Protein AF-A0A7V1KZX3-F1 (afdb_monomer_lite)

Foldseek 3Di:
DCQQVQADPVVRHGNVPDDPVVNCCPPPVNVVVVVVVVVVVVVVVVVD

pLDDT: mean 90.16, std 6.58, range [62.22, 97.5]

Radius of gyration: 15.12 Å; chains: 1; bounding box: 30×20×40 Å

Structure (mmCIF, N/CA/C/O backbone):
data_AF-A0A7V1KZX3-F1
#
_entry.id   AF-A0A7V1KZX3-F1
#
loop_
_atom_site.group_PDB
_atom_site.id
_atom_site.type_symbol
_atom_site.label_atom_id
_atom_site.label_alt_id
_atom_site.label_comp_id
_atom_site.label_asym_id
_atom_site.label_entity_id
_atom_site.label_seq_id
_atom_site.pdbx_PDB_ins_code
_atom_site.Cartn_x
_atom_site.Cartn_y
_atom_site.Cartn_z
_atom_site.occupancy
_atom_site.B_iso_or_equiv
_atom_site.auth_seq_id
_atom_site.auth_comp_id
_atom_site.auth_asym_id
_atom_site.auth_atom_id
_atom_site.pdbx_PDB_model_num
ATOM 1 N N . GLY A 1 1 ? 7.827 -14.129 -6.907 1.00 84.50 1 GLY A N 1
ATOM 2 C CA . GLY A 1 1 ? 6.482 -13.513 -6.953 1.00 84.50 1 GLY A CA 1
ATOM 3 C C . GLY A 1 1 ? 6.320 -12.727 -8.240 1.00 84.50 1 GLY A C 1
ATOM 4 O O . GLY A 1 1 ? 7.278 -12.656 -8.996 1.00 84.50 1 GLY A O 1
ATOM 5 N N . TYR A 1 2 ? 5.153 -12.129 -8.483 1.00 89.12 2 TYR A N 1
ATOM 6 C CA . TYR A 1 2 ? 4.863 -11.384 -9.723 1.00 89.12 2 TYR A CA 1
ATOM 7 C C . TYR A 1 2 ? 5.516 -9.993 -9.797 1.00 89.12 2 TYR A C 1
ATOM 9 O O . TYR A 1 2 ? 5.425 -9.305 -10.810 1.00 89.12 2 TYR A O 1
ATOM 17 N N . ASP A 1 3 ? 6.216 -9.580 -8.742 1.00 86.69 3 ASP A N 1
ATOM 18 C CA . ASP A 1 3 ? 6.821 -8.256 -8.659 1.00 86.69 3 ASP A CA 1
ATOM 19 C C . ASP A 1 3 ? 7.753 -7.874 -9.834 1.00 86.69 3 ASP A C 1
ATOM 21 O O . ASP A 1 3 ? 7.710 -6.714 -10.263 1.00 86.69 3 ASP A O 1
ATOM 25 N N . PRO A 1 4 ? 8.577 -8.792 -10.390 1.00 92.56 4 PRO A N 1
ATOM 26 C CA . PRO A 1 4 ? 9.454 -8.480 -11.518 1.00 92.56 4 PRO A CA 1
ATOM 27 C C . PRO A 1 4 ? 8.722 -8.247 -12.840 1.00 92.56 4 PRO A C 1
ATOM 29 O O . PRO A 1 4 ? 9.315 -7.650 -13.729 1.00 92.56 4 PRO A O 1
ATOM 32 N N . VAL A 1 5 ? 7.467 -8.688 -12.975 1.00 92.81 5 VAL A N 1
ATOM 33 C CA . VAL A 1 5 ? 6.674 -8.552 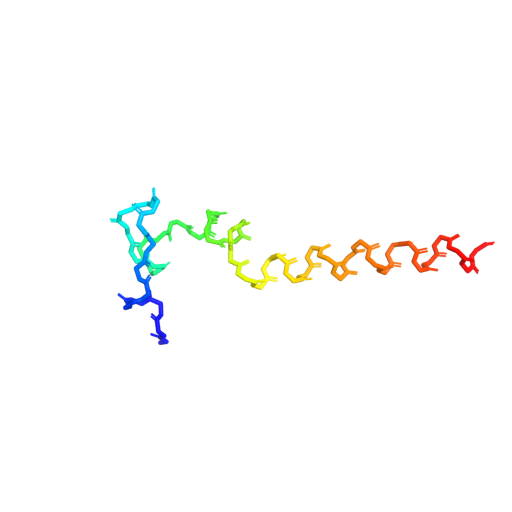-14.213 1.00 92.81 5 VAL A CA 1
ATOM 34 C C . VAL A 1 5 ? 5.579 -7.489 -14.107 1.00 92.81 5 VAL A C 1
ATOM 36 O O . VAL A 1 5 ? 5.048 -7.042 -15.119 1.00 92.81 5 VAL A O 1
ATOM 39 N N . PHE A 1 6 ? 5.256 -7.029 -12.895 1.00 90.69 6 PHE A N 1
ATOM 40 C CA . PHE A 1 6 ? 4.265 -5.975 -12.684 1.00 90.69 6 PHE A CA 1
ATOM 41 C C . PHE A 1 6 ? 4.877 -4.591 -12.935 1.00 90.69 6 PHE A C 1
ATOM 43 O O . PHE A 1 6 ? 5.532 -4.016 -12.057 1.00 90.69 6 PHE A O 1
ATOM 50 N N . PHE A 1 7 ? 4.692 -4.071 -14.148 1.00 92.50 7 PHE A N 1
ATOM 51 C CA . PHE A 1 7 ? 5.205 -2.772 -14.578 1.00 92.50 7 PHE A CA 1
ATOM 52 C C . PHE A 1 7 ? 4.319 -1.611 -14.108 1.00 92.50 7 PHE A C 1
ATOM 54 O O . PHE A 1 7 ? 3.097 -1.659 -14.222 1.00 92.50 7 PHE A O 1
ATOM 61 N N . LEU A 1 8 ? 4.949 -0.550 -13.601 1.00 90.62 8 LEU A N 1
ATOM 62 C CA . LEU A 1 8 ? 4.301 0.687 -13.176 1.00 90.62 8 LEU A CA 1
ATOM 63 C C . LEU A 1 8 ? 4.695 1.826 -14.133 1.00 90.62 8 LEU A C 1
ATOM 65 O O . LEU A 1 8 ? 5.814 2.343 -14.022 1.00 90.62 8 LEU A O 1
ATOM 69 N N . PRO A 1 9 ? 3.796 2.247 -15.048 1.00 91.06 9 PRO A N 1
ATOM 70 C CA . PRO A 1 9 ? 4.089 3.270 -16.056 1.00 91.06 9 PRO A CA 1
ATOM 71 C C . PRO A 1 9 ? 4.571 4.597 -15.465 1.00 91.06 9 PRO A C 1
ATOM 73 O O . PRO A 1 9 ? 5.535 5.177 -15.959 1.00 91.06 9 PRO A O 1
ATOM 76 N N . GLU A 1 10 ? 3.968 5.021 -14.351 1.00 90.31 10 GLU A N 1
ATOM 77 C CA . GLU A 1 10 ? 4.305 6.252 -13.617 1.00 90.31 10 GLU A CA 1
ATOM 78 C C . GLU A 1 10 ? 5.776 6.306 -13.177 1.00 90.31 10 GLU A C 1
ATOM 80 O O . GLU A 1 10 ? 6.366 7.379 -13.083 1.00 90.31 10 GLU A O 1
ATOM 85 N N . TYR A 1 11 ? 6.385 5.143 -12.933 1.00 90.06 11 TYR A N 1
ATOM 86 C CA . TYR A 1 11 ? 7.764 5.027 -12.458 1.00 90.06 11 TYR A CA 1
ATOM 87 C C . TYR A 1 11 ? 8.720 4.469 -13.514 1.00 90.06 11 TYR A C 1
ATOM 89 O O . TYR A 1 11 ? 9.914 4.349 -13.230 1.00 90.06 11 TYR A O 1
ATOM 97 N N . LYS A 1 12 ? 8.206 4.102 -14.700 1.00 93.56 12 LYS A N 1
ATOM 98 C CA . LYS A 1 12 ? 8.927 3.381 -15.765 1.00 93.56 12 LYS A CA 1
ATOM 99 C C . LYS A 1 12 ? 9.730 2.183 -15.234 1.00 93.56 12 LYS A C 1
ATOM 101 O O . LYS A 1 12 ? 10.850 1.928 -15.671 1.00 93.56 12 LYS A O 1
ATOM 106 N N . LYS A 1 13 ? 9.179 1.488 -14.237 1.00 93.19 13 LYS A N 1
ATOM 107 C CA . LYS A 1 13 ? 9.846 0.429 -13.465 1.00 93.19 13 LYS A CA 1
ATOM 108 C C . LYS A 1 13 ? 8.864 -0.663 -13.090 1.00 93.19 13 LYS A C 1
ATOM 110 O O . LYS A 1 13 ? 7.676 -0.399 -12.915 1.00 93.19 13 LYS A O 1
ATOM 115 N N . THR A 1 14 ? 9.364 -1.873 -12.889 1.00 93.69 14 THR A N 1
ATOM 116 C CA . THR A 1 14 ? 8.583 -2.950 -12.274 1.00 93.69 14 THR A CA 1
ATOM 117 C C . THR A 1 14 ? 8.568 -2.800 -10.758 1.00 93.69 14 THR A C 1
ATOM 119 O O . THR A 1 14 ? 9.424 -2.133 -10.169 1.00 93.69 14 THR A O 1
ATOM 122 N N . THR A 1 15 ? 7.596 -3.409 -10.083 1.00 90.94 15 THR A N 1
ATOM 123 C CA . THR A 1 15 ? 7.508 -3.305 -8.615 1.00 90.94 15 THR A CA 1
ATOM 124 C C . THR A 1 15 ? 8.725 -3.893 -7.897 1.00 90.94 15 THR A C 1
ATOM 126 O O . THR A 1 15 ? 9.061 -3.418 -6.811 1.00 90.94 15 THR A O 1
ATOM 129 N N . ALA A 1 16 ? 9.418 -4.866 -8.502 1.00 92.12 16 ALA A N 1
ATOM 130 C CA . ALA A 1 16 ? 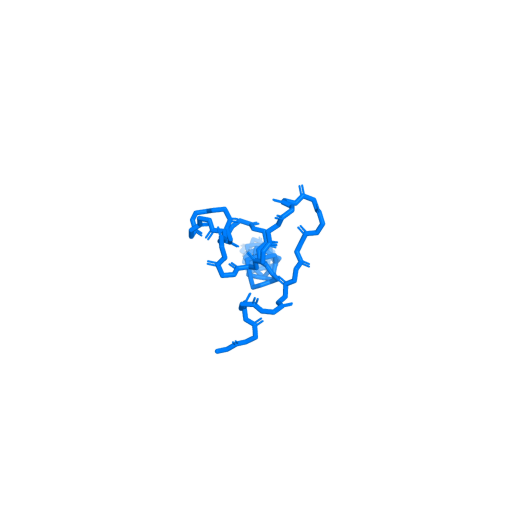10.688 -5.387 -7.992 1.00 92.12 16 ALA A CA 1
ATOM 131 C C . ALA A 1 16 ? 11.836 -4.366 -8.085 1.00 92.12 16 ALA A C 1
ATOM 133 O O . ALA A 1 16 ? 12.744 -4.393 -7.262 1.00 92.12 16 ALA A O 1
ATOM 134 N N . GLN A 1 17 ? 11.787 -3.448 -9.055 1.00 93.88 17 GLN A N 1
ATOM 135 C CA . GLN A 1 17 ? 12.800 -2.406 -9.264 1.00 93.88 17 GLN A CA 1
ATOM 136 C C . GLN A 1 17 ? 12.571 -1.154 -8.400 1.00 93.88 17 GLN A C 1
ATOM 138 O O . GLN A 1 17 ? 13.394 -0.231 -8.396 1.00 93.88 17 GLN A O 1
ATOM 143 N N . LEU A 1 18 ? 11.447 -1.071 -7.685 1.00 90.19 18 LEU A N 1
ATOM 144 C CA . LEU A 1 18 ? 11.181 0.048 -6.790 1.00 90.19 18 LEU A CA 1
ATOM 145 C C . LEU A 1 18 ? 11.964 -0.083 -5.486 1.00 90.19 18 LEU A C 1
ATOM 147 O O . LEU A 1 18 ? 12.050 -1.155 -4.890 1.00 90.19 18 LEU A O 1
ATOM 151 N N . LYS A 1 19 ? 12.451 1.055 -4.976 1.00 91.12 19 LYS A N 1
ATOM 152 C CA . LYS A 1 19 ? 13.016 1.116 -3.623 1.00 91.12 19 LYS A CA 1
ATOM 153 C C . LYS A 1 19 ? 11.967 0.626 -2.611 1.00 91.12 19 LYS A C 1
ATOM 155 O O . LYS A 1 19 ? 10.813 1.065 -2.700 1.00 91.12 19 LYS A O 1
ATOM 160 N N . PRO A 1 20 ? 12.344 -0.191 -1.609 1.00 85.06 20 PRO A N 1
ATOM 161 C CA . PRO A 1 20 ? 11.403 -0.710 -0.615 1.00 85.06 20 PRO A CA 1
ATOM 162 C C . PRO A 1 20 ? 10.576 0.383 0.073 1.00 85.06 20 PRO A C 1
ATOM 164 O O . PRO A 1 20 ? 9.373 0.225 0.258 1.00 85.06 20 PRO A O 1
ATOM 167 N N . SER A 1 21 ? 11.188 1.532 0.375 1.00 87.19 21 SER A N 1
ATOM 168 C CA . SER A 1 21 ? 10.517 2.684 0.991 1.00 87.19 21 SER A CA 1
ATOM 169 C C . SER A 1 21 ? 9.407 3.285 0.125 1.00 87.19 21 SER A C 1
ATOM 171 O O . SER A 1 21 ? 8.375 3.694 0.654 1.00 87.19 21 SER A O 1
ATOM 173 N N . LEU A 1 22 ? 9.584 3.318 -1.198 1.00 85.25 22 LEU A N 1
ATOM 174 C CA . LEU A 1 22 ? 8.572 3.798 -2.138 1.00 85.25 22 LEU A CA 1
ATOM 175 C C . LEU A 1 22 ? 7.477 2.745 -2.335 1.00 85.25 22 LEU A C 1
ATOM 177 O O . LEU A 1 22 ? 6.295 3.059 -2.206 1.00 85.25 22 LEU A O 1
ATOM 181 N N . LYS A 1 23 ? 7.861 1.480 -2.545 1.00 82.44 23 LYS A N 1
ATOM 182 C CA . LYS A 1 23 ? 6.931 0.344 -2.656 1.00 82.44 23 LYS A CA 1
ATOM 183 C C . LYS A 1 23 ? 6.006 0.252 -1.439 1.00 82.44 23 LYS A C 1
ATOM 185 O O . LYS A 1 23 ? 4.797 0.077 -1.583 1.00 82.44 23 LYS A O 1
ATOM 190 N N . ASN A 1 24 ? 6.555 0.443 -0.243 1.00 84.25 24 ASN A N 1
ATOM 191 C CA . ASN A 1 24 ? 5.795 0.429 1.002 1.00 84.25 24 ASN A CA 1
ATOM 192 C C . ASN A 1 24 ? 4.797 1.582 1.123 1.00 84.25 24 ASN A C 1
ATOM 194 O O . ASN A 1 24 ? 3.865 1.438 1.894 1.00 84.25 24 ASN A O 1
ATOM 198 N N . LYS A 1 25 ? 4.940 2.680 0.372 1.00 85.81 25 LYS A N 1
ATOM 199 C CA . LYS A 1 25 ? 3.977 3.795 0.363 1.00 85.81 25 LYS A CA 1
ATOM 200 C C . LYS A 1 25 ? 2.895 3.648 -0.706 1.00 85.81 25 LYS A C 1
ATOM 202 O O . LYS A 1 25 ? 1.795 4.160 -0.533 1.00 85.81 25 LYS A O 1
ATOM 207 N N . ILE A 1 26 ? 3.190 2.962 -1.810 1.00 84.50 26 ILE A N 1
ATOM 208 C CA . ILE A 1 26 ? 2.273 2.904 -2.962 1.00 84.50 26 ILE A CA 1
ATOM 209 C C . ILE A 1 26 ? 1.579 1.551 -3.139 1.00 84.50 26 ILE A C 1
ATOM 211 O O . ILE A 1 26 ? 0.587 1.467 -3.864 1.00 84.50 26 ILE A O 1
ATOM 215 N N . SER A 1 27 ? 2.074 0.495 -2.486 1.00 85.25 27 SER A N 1
ATOM 216 C CA . SER A 1 27 ? 1.525 -0.855 -2.645 1.00 85.25 27 SER A CA 1
ATOM 217 C C . SER A 1 27 ? 0.056 -0.951 -2.224 1.00 85.25 27 SER A C 1
ATOM 219 O O . SER A 1 27 ? -0.388 -0.298 -1.275 1.00 85.25 27 SER A O 1
ATOM 221 N N . HIS A 1 28 ? -0.687 -1.845 -2.884 1.00 88.31 28 HIS A N 1
ATOM 222 C CA . HIS A 1 28 ? -2.069 -2.176 -2.518 1.00 88.31 28 HIS A CA 1
ATOM 223 C C . HIS A 1 28 ? -2.199 -2.534 -1.034 1.00 88.31 28 HIS A C 1
ATOM 225 O O . HIS A 1 28 ? -3.113 -2.064 -0.361 1.00 88.31 28 HIS A O 1
ATOM 231 N N . ARG A 1 29 ? -1.227 -3.288 -0.507 1.00 90.12 29 ARG A N 1
ATOM 232 C CA . ARG A 1 29 ? -1.159 -3.667 0.906 1.00 90.12 29 ARG A CA 1
ATOM 233 C C . ARG A 1 29 ? -1.112 -2.451 1.830 1.00 90.12 29 ARG A C 1
ATOM 235 O O . ARG A 1 29 ? -1.876 -2.388 2.786 1.00 90.12 29 ARG A O 1
ATOM 242 N N . TYR A 1 30 ? -0.262 -1.468 1.539 1.00 90.62 30 TYR A N 1
ATOM 243 C CA . TYR A 1 30 ? -0.189 -0.247 2.343 1.00 90.62 30 TYR A CA 1
ATOM 244 C C . TYR A 1 30 ? -1.487 0.558 2.299 1.00 90.62 30 TYR A C 1
ATOM 246 O O . TYR A 1 30 ? -1.960 1.013 3.342 1.00 90.62 30 TYR A O 1
ATOM 254 N N . LYS A 1 31 ? -2.094 0.695 1.113 1.00 91.56 31 LYS A N 1
ATOM 255 C CA . LYS A 1 31 ? -3.380 1.389 0.954 1.00 91.56 31 LYS A CA 1
ATOM 256 C C . LYS A 1 31 ? -4.483 0.697 1.765 1.00 91.56 31 LYS A C 1
ATOM 258 O O . LYS A 1 31 ? -5.239 1.376 2.456 1.00 91.56 31 LYS A O 1
ATOM 263 N N . ALA A 1 32 ? -4.549 -0.635 1.728 1.00 95.38 32 ALA A N 1
ATOM 264 C CA . ALA A 1 32 ? -5.522 -1.417 2.491 1.00 95.38 32 ALA A CA 1
ATOM 265 C C . ALA A 1 32 ? -5.317 -1.273 4.007 1.00 95.38 32 ALA A C 1
ATOM 267 O O . ALA A 1 32 ? -6.256 -0.932 4.723 1.00 95.38 32 ALA A O 1
ATOM 268 N N . LEU A 1 33 ? -4.082 -1.440 4.491 1.00 95.19 33 LEU A N 1
ATOM 269 C CA . LEU A 1 33 ? -3.762 -1.296 5.914 1.00 95.19 33 LEU A CA 1
ATOM 270 C C . LEU A 1 33 ? -3.987 0.132 6.423 1.00 95.19 33 LEU A C 1
ATOM 272 O O . LEU A 1 33 ? -4.460 0.313 7.540 1.00 95.19 33 LEU A O 1
ATOM 276 N N . SER A 1 34 ? -3.711 1.148 5.605 1.00 94.19 34 SER A N 1
ATOM 277 C CA . SER A 1 34 ? -3.998 2.546 5.952 1.00 94.19 34 SER A CA 1
ATOM 278 C C . SER A 1 34 ? -5.498 2.795 6.123 1.00 94.19 34 SER A C 1
ATOM 280 O O . SER A 1 34 ? -5.906 3.463 7.074 1.00 94.19 34 SER A O 1
ATOM 282 N N . LYS A 1 35 ? -6.331 2.218 5.245 1.00 96.31 35 LYS A N 1
ATOM 283 C CA . LYS A 1 35 ? -7.795 2.273 5.383 1.00 96.31 35 LYS A CA 1
ATOM 284 C C . LYS A 1 35 ? -8.266 1.545 6.642 1.00 96.31 35 LYS A C 1
ATOM 286 O O . LYS A 1 35 ? -9.044 2.115 7.401 1.00 96.31 35 LYS A O 1
ATOM 291 N N . LEU A 1 36 ? -7.749 0.340 6.893 1.00 96.94 36 LEU A N 1
ATOM 292 C CA . LEU A 1 36 ? -8.071 -0.436 8.092 1.00 96.94 36 LEU A CA 1
ATOM 293 C C . LEU A 1 36 ? -7.694 0.321 9.371 1.00 96.94 36 LEU A C 1
ATOM 295 O O . LEU A 1 36 ? -8.507 0.432 10.280 1.00 96.94 36 LEU A O 1
ATOM 299 N N . LYS A 1 37 ? -6.495 0.911 9.422 1.00 96.50 37 LYS A N 1
ATOM 300 C CA . LYS A 1 37 ? -6.042 1.719 10.562 1.00 96.50 37 LYS A CA 1
ATOM 301 C C . LYS A 1 37 ? -6.997 2.880 10.848 1.00 96.50 37 LYS A C 1
ATOM 303 O O . LYS A 1 37 ? -7.316 3.128 12.006 1.00 96.50 37 LYS A O 1
ATOM 308 N N . LYS A 1 38 ? -7.457 3.582 9.806 1.00 97.06 38 LYS A N 1
ATOM 309 C CA . LYS A 1 38 ? -8.428 4.677 9.949 1.00 97.06 38 LYS A CA 1
ATO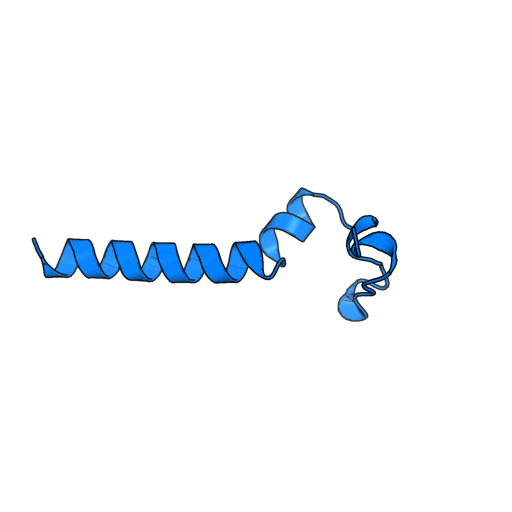M 310 C C . LYS A 1 38 ? -9.769 4.167 10.481 1.00 97.06 38 LYS A C 1
ATOM 312 O O . LYS A 1 38 ? -10.321 4.774 11.389 1.00 97.06 38 LYS A O 1
ATOM 317 N N . PHE A 1 39 ? -10.257 3.051 9.945 1.00 97.38 39 PHE A N 1
ATOM 318 C CA . PHE A 1 39 ? -11.490 2.424 10.415 1.00 97.38 39 PHE A CA 1
ATOM 319 C C . PHE A 1 39 ? -11.407 2.050 11.899 1.00 97.38 39 PHE A C 1
ATOM 321 O O . PHE A 1 39 ? -12.271 2.453 12.667 1.00 97.38 39 PHE A O 1
ATOM 328 N N . LEU A 1 40 ? -10.345 1.351 12.313 1.00 97.50 40 LEU A N 1
ATOM 329 C CA . LEU A 1 40 ? -10.161 0.930 13.704 1.00 97.50 40 LEU A CA 1
ATOM 330 C C . LEU A 1 40 ? -10.055 2.119 14.659 1.00 97.50 40 LEU A C 1
ATOM 332 O O . LEU A 1 40 ? -10.653 2.088 15.727 1.00 97.50 40 LEU A O 1
ATOM 336 N N . LYS A 1 41 ? -9.335 3.179 14.269 1.00 96.94 41 LYS A N 1
ATOM 337 C CA . LYS A 1 41 ? -9.256 4.405 15.069 1.00 96.94 41 LYS A CA 1
ATOM 338 C C . LYS A 1 41 ? -10.646 5.008 15.294 1.00 96.94 41 LYS A C 1
ATOM 340 O O . LYS A 1 41 ? -11.019 5.244 16.434 1.00 96.94 41 LYS A O 1
ATOM 345 N N . ASN A 1 42 ? -11.413 5.192 14.219 1.00 96.25 42 ASN A N 1
ATOM 346 C CA . ASN A 1 42 ? -12.764 5.742 14.308 1.00 96.25 42 ASN A CA 1
ATOM 347 C C . ASN A 1 42 ? -13.695 4.842 15.134 1.00 96.25 42 ASN A C 1
ATOM 349 O O . ASN A 1 42 ? -14.501 5.343 15.905 1.00 96.25 42 ASN A O 1
ATOM 353 N N . TYR A 1 43 ? -13.591 3.521 14.967 1.00 96.50 43 TYR A N 1
ATOM 354 C CA . TYR A 1 43 ? -14.390 2.560 15.722 1.00 96.50 43 TYR A CA 1
ATOM 355 C C . TYR A 1 43 ? -14.133 2.683 17.228 1.00 96.50 43 TYR A C 1
ATOM 357 O O . TYR A 1 43 ? -15.082 2.771 17.993 1.00 96.50 43 TYR A O 1
ATOM 365 N N . LEU A 1 44 ? -12.863 2.765 17.638 1.00 95.12 44 LEU A N 1
ATOM 366 C CA . LEU A 1 44 ? -12.484 2.905 19.047 1.00 95.12 44 LEU A CA 1
ATOM 367 C C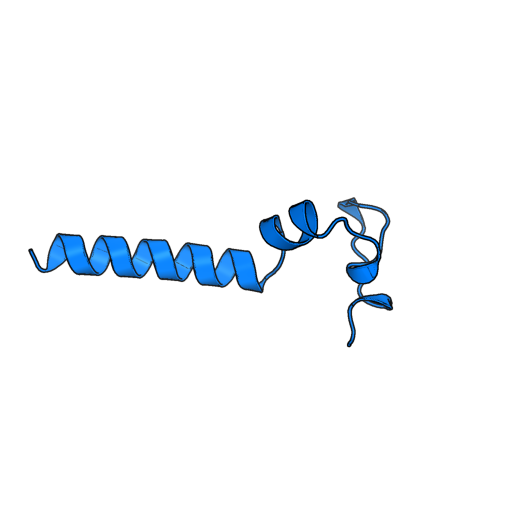 . LEU A 1 44 ? -12.929 4.247 19.650 1.00 95.12 44 LEU A C 1
ATOM 369 O O . LEU A 1 44 ? -13.385 4.277 20.791 1.00 95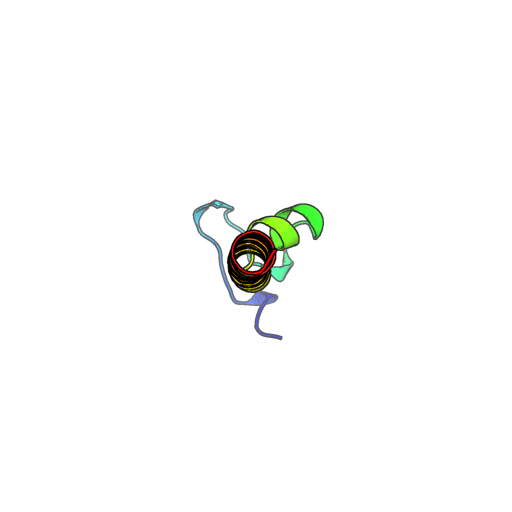.12 44 LEU A O 1
ATOM 373 N N . GLU A 1 45 ? -12.827 5.340 18.887 1.00 92.25 45 GLU A N 1
ATOM 374 C CA . GLU A 1 45 ? -13.288 6.674 19.309 1.00 92.25 45 GLU A CA 1
ATOM 375 C C . GLU A 1 45 ? -14.816 6.752 19.469 1.00 92.25 45 GLU A C 1
ATOM 377 O O . GLU A 1 45 ? -15.289 7.497 20.314 1.00 92.25 45 GLU A O 1
ATOM 382 N N . LEU A 1 46 ? -15.590 5.983 18.693 1.00 80.56 46 LEU A N 1
ATOM 383 C CA . LEU A 1 46 ? -17.059 5.936 18.791 1.00 80.56 46 LEU A CA 1
ATOM 384 C C . LEU A 1 46 ? -17.573 5.059 19.942 1.00 80.56 46 LEU A C 1
ATOM 386 O O . LEU A 1 46 ? -18.734 5.175 20.326 1.00 80.56 46 LEU A O 1
ATOM 390 N N . THR A 1 47 ? -16.745 4.142 20.443 1.00 71.25 47 THR A N 1
ATOM 391 C CA . THR A 1 47 ? -17.090 3.221 21.538 1.00 71.25 47 THR A CA 1
ATOM 392 C C . THR A 1 47 ? -16.570 3.676 22.906 1.00 71.25 47 THR A C 1
ATOM 394 O O . THR A 1 47 ? -16.733 2.938 23.876 1.00 71.25 47 THR A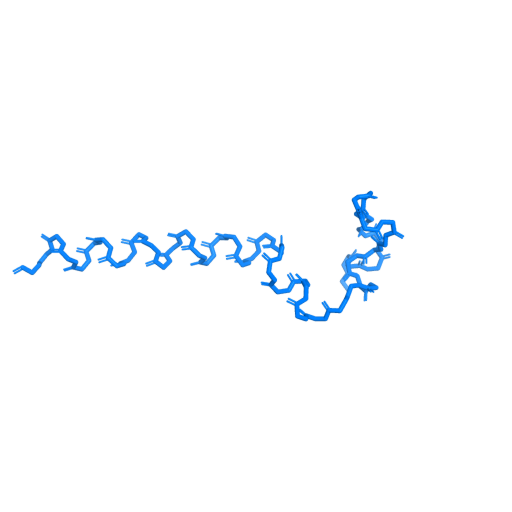 O 1
ATOM 397 N N . SER A 1 48 ? -15.907 4.836 22.965 1.00 62.22 48 SER A N 1
ATOM 398 C CA . SER A 1 48 ? -15.407 5.481 24.191 1.00 62.22 48 SER A CA 1
ATOM 399 C C . SER A 1 48 ? -16.363 6.581 24.637 1.00 62.22 48 SER A C 1
ATOM 401 O O . SER A 1 48 ? -16.513 6.751 25.865 1.00 62.22 48 SER A O 1
#

Sequence (48 aa):
GYDPVFFLPEYKKTTAQLKPSLKNKISHRYKALSKLKKFLKNYLELTS

Secondary structure (DSSP, 8-state):
--TTT-EEGGGTEEGGGS-HHHHHHHSHHHHHHHHHHHHHHHHHHH--